Protein AF-A0A401YXA4-F1 (afdb_monomer_lite)

Sequence (150 aa):
MTGTNEGQTKPLEEMSEREYFACVGHRPGMFMGKTSFHTITAFLNGYDQSAARHGGQGLAGWSEWLIARRGRDCNHAWPGQVLHIALPHGWDTYWDLPPDDDKHAIEVLYELLDEFAAEREAADDGCKADETTGAGITADTLRRTSEGTA

Structure (mmCIF, N/CA/C/O backbone):
data_AF-A0A401YXA4-F1
#
_entry.id   AF-A0A401YXA4-F1
#
loop_
_atom_site.group_PDB
_atom_site.id
_atom_site.type_symbol
_atom_site.label_atom_id
_atom_site.label_alt_id
_atom_site.label_comp_id
_atom_site.label_asym_id
_atom_site.label_entity_id
_atom_site.label_seq_id
_atom_site.pdbx_PDB_ins_code
_atom_site.Cartn_x
_atom_site.Cartn_y
_atom_site.Cartn_z
_atom_site.occupancy
_atom_site.B_iso_or_equiv
_atom_site.auth_seq_id
_atom_site.auth_comp_id
_atom_site.auth_asym_id
_atom_site.auth_atom_id
_atom_site.pdbx_PDB_model_num
ATOM 1 N N . MET A 1 1 ? -29.398 29.016 -5.614 1.00 35.25 1 MET A N 1
ATOM 2 C CA . MET A 1 1 ? -28.556 28.172 -6.485 1.00 35.25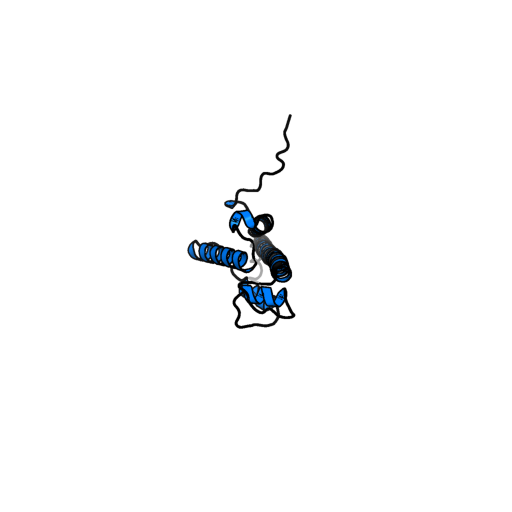 1 MET A CA 1
ATOM 3 C C . MET A 1 1 ? -27.684 27.333 -5.572 1.00 35.25 1 MET A C 1
ATOM 5 O O . MET A 1 1 ? -26.687 27.825 -5.068 1.00 35.25 1 MET A O 1
ATOM 9 N N . THR A 1 2 ? -28.148 26.131 -5.242 1.00 41.44 2 THR A N 1
ATOM 10 C CA . THR A 1 2 ? -27.394 25.138 -4.470 1.00 41.44 2 THR A CA 1
ATOM 11 C C . THR A 1 2 ? -26.322 24.568 -5.388 1.00 41.44 2 THR A C 1
ATOM 13 O O . THR A 1 2 ? -26.623 23.750 -6.253 1.00 41.44 2 THR A O 1
ATOM 16 N N . GLY A 1 3 ? -25.102 25.089 -5.265 1.00 40.03 3 GLY A N 1
ATOM 17 C CA . GLY A 1 3 ? -23.933 24.486 -5.888 1.00 40.03 3 GLY A CA 1
ATOM 18 C C . GLY A 1 3 ? -23.648 23.166 -5.187 1.00 40.03 3 GLY A C 1
ATOM 19 O O . GLY A 1 3 ? -23.373 23.144 -3.991 1.00 40.03 3 GLY A O 1
ATOM 20 N N . THR A 1 4 ? -23.801 22.078 -5.924 1.00 44.44 4 THR A N 1
ATOM 21 C CA . THR A 1 4 ? -23.419 20.724 -5.544 1.00 44.44 4 THR A CA 1
ATOM 22 C C . THR A 1 4 ? -21.922 20.719 -5.214 1.00 44.44 4 THR A C 1
ATOM 24 O O . THR A 1 4 ? -21.110 21.050 -6.075 1.00 44.44 4 THR A O 1
ATOM 27 N N . ASN A 1 5 ? -21.552 20.392 -3.971 1.00 43.12 5 ASN A N 1
ATOM 28 C CA . ASN A 1 5 ? -20.159 20.157 -3.578 1.00 43.12 5 ASN A CA 1
ATOM 29 C C . ASN A 1 5 ? -19.691 18.832 -4.197 1.00 43.12 5 ASN A C 1
ATOM 31 O O . ASN A 1 5 ? -19.716 17.783 -3.558 1.00 43.12 5 ASN A O 1
ATOM 35 N N . GLU A 1 6 ? -19.284 18.874 -5.460 1.00 48.38 6 GLU A N 1
ATOM 36 C CA . GLU A 1 6 ? -18.457 17.827 -6.047 1.00 48.38 6 GLU A CA 1
ATOM 37 C C . GLU A 1 6 ? -17.019 18.025 -5.539 1.00 48.38 6 GLU A C 1
ATOM 39 O O . GLU A 1 6 ? -16.356 18.996 -5.897 1.00 48.38 6 GLU A O 1
ATOM 44 N N . GLY A 1 7 ? -16.547 17.127 -4.664 1.00 51.38 7 GLY A N 1
ATOM 45 C CA . GLY A 1 7 ? -15.114 16.986 -4.372 1.00 51.38 7 GLY A CA 1
ATOM 46 C C . GLY A 1 7 ? -14.626 17.268 -2.946 1.00 51.38 7 GLY A C 1
ATOM 47 O O . GLY A 1 7 ? -13.428 17.479 -2.775 1.00 51.38 7 GLY A O 1
ATOM 48 N N . GLN A 1 8 ? -15.475 17.261 -1.911 1.00 51.53 8 GLN A N 1
ATOM 49 C CA . GLN A 1 8 ? -14.948 17.214 -0.538 1.00 51.53 8 GLN A CA 1
ATOM 50 C C . GLN A 1 8 ? -14.518 15.784 -0.194 1.00 51.53 8 GLN A C 1
ATOM 52 O O . GLN A 1 8 ? -15.328 14.964 0.231 1.00 51.53 8 GLN A O 1
ATOM 57 N N . THR A 1 9 ? -13.233 15.487 -0.382 1.00 69.94 9 THR A N 1
ATOM 58 C CA . THR A 1 9 ? -12.589 14.340 0.263 1.00 69.94 9 THR A CA 1
ATOM 59 C C . THR A 1 9 ? -12.735 14.515 1.775 1.00 69.94 9 THR A C 1
ATOM 61 O O . THR A 1 9 ? -12.488 15.613 2.283 1.00 69.94 9 THR A O 1
ATOM 64 N N . LYS A 1 10 ? -13.172 13.468 2.484 1.00 79.88 10 LYS A N 1
ATOM 65 C CA . LYS A 1 10 ? -13.283 13.481 3.951 1.00 79.88 10 LYS A CA 1
ATOM 66 C C . LYS A 1 10 ? -11.962 13.965 4.585 1.00 79.88 10 LYS A C 1
ATOM 68 O O . LYS A 1 10 ? -10.905 13.729 3.996 1.00 79.88 10 LYS A O 1
ATOM 73 N N . PRO A 1 11 ? -11.980 14.638 5.747 1.00 85.19 11 PRO A N 1
ATOM 74 C CA . PRO A 1 11 ? -10.767 14.864 6.533 1.00 85.19 11 PRO A CA 1
ATOM 75 C C . PRO A 1 11 ? -10.017 13.545 6.776 1.00 85.19 11 PRO A C 1
ATOM 77 O O . PRO A 1 11 ? -10.649 12.493 6.876 1.00 85.19 11 PRO A O 1
ATOM 80 N N . LEU A 1 12 ? -8.682 13.580 6.855 1.00 83.81 12 LEU A N 1
ATOM 81 C CA . LEU A 1 12 ? -7.858 12.363 6.982 1.00 83.81 12 LEU A CA 1
ATOM 82 C C . LEU A 1 12 ? -8.232 11.548 8.227 1.00 83.81 12 LEU A C 1
ATOM 84 O O . LEU A 1 12 ? -8.214 10.325 8.192 1.00 83.81 12 LEU A O 1
ATOM 88 N N . GLU A 1 13 ? -8.591 12.238 9.304 1.00 84.56 13 GLU A N 1
ATOM 89 C CA . GLU A 1 13 ? -9.036 11.681 10.578 1.00 84.56 13 GLU A CA 1
ATOM 90 C C . GLU A 1 13 ? -10.409 10.987 10.522 1.00 84.56 13 GLU A C 1
ATOM 92 O O . GLU A 1 13 ? -10.742 10.235 11.435 1.00 84.56 13 GLU A O 1
ATOM 97 N N . GLU A 1 14 ? -11.196 11.222 9.468 1.00 88.12 14 GLU A N 1
ATOM 98 C CA . GLU A 1 14 ? -12.520 10.618 9.253 1.00 88.12 14 GLU A CA 1
ATOM 99 C C . GLU A 1 14 ? -12.510 9.509 8.186 1.00 88.12 14 GLU A C 1
ATOM 101 O O . GLU A 1 14 ? -13.529 8.844 7.985 1.00 88.12 14 GLU A O 1
ATOM 106 N N . MET A 1 15 ? -11.395 9.321 7.471 1.00 89.50 15 MET A N 1
ATOM 107 C CA . MET A 1 15 ? -11.265 8.277 6.452 1.00 89.50 15 MET A CA 1
ATOM 108 C C . MET A 1 15 ? -11.091 6.898 7.091 1.00 89.50 15 MET A C 1
ATOM 110 O O . MET A 1 15 ? -10.320 6.748 8.041 1.00 89.50 15 MET A O 1
ATOM 114 N N . SER A 1 16 ? -11.727 5.870 6.518 1.00 88.94 16 SER A N 1
ATOM 115 C CA . SER A 1 16 ? -11.294 4.493 6.792 1.00 88.94 16 SER A CA 1
ATOM 116 C C . SER A 1 16 ? -9.886 4.256 6.231 1.00 88.94 16 SER A C 1
ATOM 118 O O . SER A 1 16 ? -9.417 4.984 5.350 1.00 88.94 16 SER A O 1
ATOM 120 N N . GLU A 1 17 ? -9.189 3.223 6.711 1.00 87.75 17 GLU A N 1
ATOM 121 C CA . GLU A 1 17 ? -7.868 2.868 6.171 1.00 87.75 17 GLU A CA 1
ATOM 122 C C . GLU A 1 17 ? -7.938 2.565 4.669 1.00 87.75 17 GLU A C 1
ATOM 124 O O . GLU A 1 17 ? -7.074 2.995 3.903 1.00 87.75 17 GLU A O 1
ATOM 129 N N . ARG A 1 18 ? -9.019 1.910 4.233 1.00 90.44 18 ARG A N 1
ATOM 130 C CA . ARG A 1 18 ? -9.291 1.642 2.822 1.00 90.44 18 ARG A CA 1
ATOM 131 C C . ARG A 1 18 ? -9.429 2.932 2.010 1.00 90.44 18 ARG A C 1
ATOM 133 O O . ARG A 1 18 ? -8.797 3.075 0.963 1.00 90.44 18 ARG A O 1
ATOM 140 N N . GLU A 1 19 ? -10.204 3.898 2.507 1.00 89.06 19 GLU A N 1
ATOM 141 C CA . GLU A 1 19 ? -10.364 5.214 1.868 1.00 89.06 19 GLU A CA 1
ATOM 142 C C . GLU A 1 19 ? -9.034 5.979 1.803 1.00 89.06 19 GLU A C 1
ATOM 144 O O . GLU A 1 19 ? -8.710 6.594 0.781 1.00 89.06 19 GLU A O 1
ATOM 149 N N . TYR A 1 20 ? -8.235 5.902 2.868 1.00 89.12 20 TYR A N 1
ATOM 150 C CA . TYR A 1 20 ? -6.920 6.527 2.927 1.00 89.12 20 TYR A CA 1
ATOM 151 C C . TYR A 1 20 ? -5.954 5.930 1.895 1.00 89.12 20 TYR A C 1
ATOM 153 O O . TYR A 1 20 ? -5.346 6.680 1.125 1.00 89.12 20 TYR A O 1
ATOM 161 N N . PHE A 1 21 ? -5.834 4.602 1.810 1.00 89.88 21 PHE A N 1
ATOM 162 C CA . PHE A 1 21 ? -4.944 3.962 0.836 1.00 89.88 21 PHE A CA 1
ATOM 163 C C . PHE A 1 21 ? -5.383 4.210 -0.608 1.00 89.88 21 PHE A C 1
ATOM 165 O O . PHE A 1 21 ? -4.531 4.487 -1.455 1.00 89.88 21 PHE A O 1
ATOM 172 N N . ALA A 1 22 ? -6.691 4.223 -0.883 1.00 87.62 22 ALA A N 1
ATOM 173 C CA . ALA A 1 22 ? -7.213 4.612 -2.191 1.00 87.62 22 ALA A CA 1
ATOM 174 C C . ALA A 1 22 ? -6.832 6.063 -2.552 1.00 87.62 22 ALA A C 1
ATOM 176 O O . ALA A 1 22 ? -6.426 6.344 -3.683 1.00 87.62 22 ALA A O 1
ATOM 177 N N . CYS A 1 23 ? -6.892 6.987 -1.587 1.00 85.75 23 CYS A N 1
ATOM 178 C CA . CYS A 1 23 ? -6.473 8.378 -1.772 1.00 85.75 23 CYS A CA 1
ATOM 179 C C . CYS A 1 23 ? -4.969 8.494 -2.088 1.00 85.75 23 CYS A C 1
ATOM 181 O O . CYS A 1 23 ? -4.583 9.182 -3.041 1.00 85.75 23 CYS A O 1
ATOM 183 N N . VAL A 1 24 ? -4.119 7.784 -1.335 1.00 85.62 24 VAL A N 1
ATOM 184 C CA . VAL A 1 24 ? -2.664 7.751 -1.565 1.00 85.62 24 VAL A CA 1
ATOM 185 C C . VAL A 1 24 ? -2.339 7.160 -2.941 1.00 85.62 24 VAL A C 1
ATOM 187 O O . VAL A 1 24 ? -1.550 7.749 -3.684 1.00 85.62 24 VAL A O 1
ATOM 190 N N . GLY A 1 25 ? -2.996 6.060 -3.322 1.00 81.94 25 GLY A N 1
ATOM 191 C CA . GLY A 1 25 ? -2.815 5.407 -4.621 1.00 81.94 25 GLY A CA 1
ATOM 192 C C . GLY A 1 25 ? -3.298 6.226 -5.812 1.00 81.94 25 GLY A C 1
ATOM 193 O O . GLY A 1 25 ? -2.716 6.138 -6.892 1.00 81.94 25 GLY A O 1
ATOM 194 N N . HIS A 1 26 ? -4.291 7.097 -5.624 1.00 85.50 26 HIS A N 1
ATOM 195 C CA . HIS A 1 26 ? -4.765 7.977 -6.690 1.00 85.50 26 HIS A CA 1
ATOM 196 C C . HIS A 1 26 ? -3.764 9.095 -7.032 1.00 85.50 26 HIS A C 1
ATOM 198 O O . HIS A 1 26 ? -3.682 9.528 -8.184 1.00 85.50 26 HIS A O 1
ATOM 204 N N . ARG A 1 27 ? -2.997 9.595 -6.048 1.00 81.75 27 ARG A N 1
ATOM 205 C CA . ARG A 1 27 ? -2.045 10.710 -6.243 1.00 81.75 27 ARG A CA 1
ATOM 206 C C . ARG A 1 27 ? -0.713 10.495 -5.511 1.00 81.75 27 ARG A C 1
ATOM 208 O O . ARG A 1 27 ? -0.295 11.373 -4.753 1.00 81.75 27 ARG A O 1
ATOM 215 N N . PRO A 1 28 ? 0.027 9.407 -5.778 1.00 79.31 28 PRO A N 1
ATOM 216 C CA . PRO A 1 28 ? 1.221 9.052 -5.007 1.00 79.31 28 PRO A CA 1
ATOM 217 C C . PRO A 1 28 ? 2.322 10.123 -5.082 1.00 79.31 28 PRO A C 1
ATOM 219 O O . PRO A 1 28 ? 3.036 10.359 -4.108 1.00 79.31 28 PRO A O 1
ATOM 222 N N . GLY A 1 29 ? 2.420 10.847 -6.204 1.00 78.62 29 GLY A N 1
ATOM 223 C CA . GLY A 1 29 ? 3.369 11.952 -6.375 1.00 78.62 29 GLY A CA 1
ATOM 224 C C . GLY A 1 29 ? 3.177 13.113 -5.388 1.00 78.62 29 GLY A C 1
ATOM 225 O O . GLY A 1 29 ? 4.150 13.784 -5.058 1.00 78.62 29 GLY A O 1
ATOM 226 N N . MET A 1 30 ? 1.962 13.319 -4.861 1.00 82.12 30 MET A N 1
ATOM 227 C CA . MET A 1 30 ? 1.689 14.332 -3.831 1.00 82.12 30 MET A CA 1
ATOM 228 C C . MET A 1 30 ? 2.364 13.996 -2.493 1.00 82.12 30 MET A C 1
ATOM 230 O O . MET A 1 30 ? 2.673 14.900 -1.721 1.00 82.12 30 MET A O 1
ATOM 234 N N . PHE A 1 31 ? 2.609 12.712 -2.233 1.00 74.38 31 PHE A N 1
ATOM 235 C CA . PHE A 1 31 ? 3.175 12.229 -0.975 1.00 74.38 31 PHE A CA 1
ATOM 236 C C . PHE A 1 31 ? 4.686 11.992 -1.067 1.00 74.38 31 PHE A C 1
ATOM 238 O O . PHE A 1 31 ? 5.393 12.189 -0.083 1.00 74.38 31 PHE A O 1
ATOM 245 N N . MET A 1 32 ? 5.189 11.569 -2.234 1.00 79.44 32 MET A N 1
ATOM 246 C CA . MET A 1 32 ? 6.541 10.995 -2.348 1.00 79.44 32 MET A CA 1
ATOM 247 C C . MET A 1 32 ? 7.456 11.671 -3.379 1.00 79.44 32 MET A C 1
ATOM 249 O O . MET A 1 32 ? 8.642 11.353 -3.435 1.00 79.44 32 MET A O 1
ATOM 253 N N . GLY A 1 33 ? 6.967 12.633 -4.170 1.00 77.19 33 GLY A N 1
ATOM 254 C CA . GLY A 1 33 ? 7.766 13.366 -5.164 1.00 77.19 33 GLY A CA 1
ATOM 255 C C . GLY A 1 33 ? 8.163 12.528 -6.389 1.00 77.19 33 GLY A C 1
ATOM 256 O O . GLY A 1 33 ? 7.794 12.876 -7.508 1.00 77.19 33 GLY A O 1
ATOM 257 N N . LYS A 1 34 ? 8.866 11.404 -6.191 1.00 79.44 34 LYS A N 1
ATOM 258 C CA . LYS A 1 34 ? 9.069 10.342 -7.187 1.00 79.44 34 LYS A CA 1
ATOM 259 C C . LYS A 1 34 ? 8.222 9.140 -6.785 1.00 79.44 34 LYS A C 1
ATOM 261 O O . LYS A 1 34 ? 8.276 8.708 -5.641 1.00 79.44 34 LYS A O 1
ATOM 266 N N . THR A 1 35 ? 7.457 8.606 -7.729 1.00 87.19 35 THR A N 1
ATOM 267 C CA . THR A 1 35 ? 6.661 7.397 -7.517 1.00 87.19 35 THR A CA 1
ATOM 268 C C . THR A 1 35 ? 7.436 6.200 -8.046 1.00 87.19 35 THR A C 1
ATOM 270 O O . THR A 1 35 ? 7.618 6.076 -9.252 1.00 87.19 35 THR A O 1
ATOM 273 N N . SER A 1 36 ? 7.915 5.364 -7.131 1.00 93.00 36 SER A N 1
ATOM 274 C CA . SER A 1 36 ? 8.383 4.005 -7.403 1.00 93.00 36 SER A CA 1
ATOM 275 C C . SER A 1 36 ? 7.911 3.039 -6.324 1.00 93.00 36 SER A C 1
ATOM 277 O O . SER A 1 36 ? 7.584 3.476 -5.211 1.00 93.00 36 SER A O 1
ATOM 279 N N . PHE A 1 37 ? 7.932 1.737 -6.611 1.00 94.81 37 PHE A N 1
ATOM 280 C CA . PHE A 1 37 ? 7.564 0.702 -5.648 1.00 94.81 37 PHE A CA 1
ATOM 281 C C . PHE A 1 37 ? 8.338 0.882 -4.341 1.00 94.81 37 PHE A C 1
ATOM 283 O O . PHE A 1 37 ? 7.742 0.999 -3.274 1.00 94.81 37 PHE A O 1
ATOM 290 N N . HIS A 1 38 ? 9.660 1.049 -4.447 1.00 94.31 38 HIS A N 1
ATOM 291 C CA . HIS A 1 38 ? 10.541 1.294 -3.310 1.00 94.31 38 HIS A CA 1
ATOM 292 C C . HIS A 1 38 ? 10.120 2.508 -2.454 1.00 94.31 38 HIS A C 1
ATOM 294 O O . HIS A 1 38 ? 10.115 2.438 -1.224 1.00 94.31 38 HIS A O 1
ATOM 300 N N . THR A 1 39 ? 9.776 3.637 -3.084 1.00 93.81 39 THR A N 1
ATOM 301 C CA . THR A 1 39 ? 9.365 4.842 -2.340 1.00 93.81 39 THR A CA 1
ATOM 302 C C . THR A 1 39 ? 8.018 4.662 -1.641 1.00 93.81 39 THR A C 1
ATOM 304 O O . THR A 1 39 ? 7.869 5.095 -0.498 1.00 93.81 39 THR A O 1
ATOM 307 N N . ILE A 1 40 ? 7.068 3.972 -2.282 1.00 94.38 40 ILE A N 1
ATOM 308 C CA . ILE A 1 40 ? 5.740 3.700 -1.721 1.00 94.38 40 ILE A CA 1
ATOM 309 C C . ILE A 1 40 ? 5.842 2.773 -0.519 1.00 94.38 40 ILE A C 1
ATOM 311 O O . ILE A 1 40 ? 5.277 3.056 0.537 1.00 94.38 40 ILE A O 1
ATOM 315 N N . THR A 1 41 ? 6.609 1.696 -0.626 1.00 95.12 41 THR A N 1
ATOM 316 C CA . THR A 1 41 ? 6.795 0.765 0.487 1.00 95.12 41 THR A CA 1
ATOM 317 C C . THR A 1 41 ? 7.569 1.400 1.643 1.00 95.12 41 THR A C 1
ATOM 319 O O . THR A 1 41 ? 7.253 1.132 2.801 1.00 95.12 41 THR A O 1
ATOM 322 N N . ALA A 1 42 ? 8.526 2.296 1.370 1.00 93.69 42 ALA A N 1
ATOM 323 C CA . ALA A 1 42 ? 9.199 3.081 2.406 1.00 93.69 42 ALA A CA 1
ATOM 324 C C . ALA A 1 42 ? 8.232 4.030 3.136 1.00 93.69 42 ALA A C 1
ATOM 326 O O . ALA A 1 42 ? 8.273 4.117 4.366 1.00 93.69 42 ALA A O 1
ATOM 327 N N . PHE A 1 43 ? 7.336 4.696 2.400 1.00 94.00 43 PHE A N 1
ATOM 328 C CA . PHE A 1 43 ? 6.279 5.529 2.973 1.00 94.00 43 PHE A CA 1
ATOM 329 C C . PHE A 1 43 ? 5.336 4.711 3.867 1.00 94.00 43 PHE A C 1
ATOM 331 O O . PHE A 1 43 ? 5.127 5.078 5.023 1.00 94.00 43 PHE A O 1
ATOM 338 N N . LEU A 1 44 ? 4.835 3.571 3.380 1.00 95.38 44 LEU A N 1
ATOM 339 C CA . LEU A 1 44 ? 3.944 2.683 4.139 1.00 95.38 44 LEU A CA 1
ATOM 340 C C . LEU A 1 44 ? 4.619 2.104 5.387 1.00 95.38 44 LEU A C 1
ATOM 342 O O . LEU A 1 44 ? 4.003 2.014 6.444 1.00 95.38 44 LEU A O 1
ATOM 346 N N . ASN A 1 45 ? 5.911 1.787 5.302 1.00 94.50 45 ASN A N 1
ATOM 347 C CA . ASN A 1 45 ? 6.686 1.371 6.465 1.00 94.50 45 ASN A CA 1
ATOM 348 C C . ASN A 1 45 ? 6.822 2.503 7.502 1.00 94.50 45 ASN A C 1
ATOM 350 O O . ASN A 1 45 ? 6.840 2.254 8.704 1.00 94.50 45 ASN A O 1
ATOM 354 N N . GLY A 1 46 ? 6.931 3.760 7.064 1.00 94.50 46 GLY A N 1
ATOM 355 C CA . GLY A 1 46 ? 6.900 4.924 7.956 1.00 94.50 46 GLY A CA 1
ATOM 356 C C . GLY A 1 46 ? 5.527 5.139 8.602 1.00 94.50 46 GLY A C 1
ATOM 357 O O . GLY A 1 46 ? 5.450 5.419 9.799 1.00 94.50 46 GLY A O 1
ATOM 358 N N . TYR A 1 47 ? 4.455 4.963 7.826 1.00 93.81 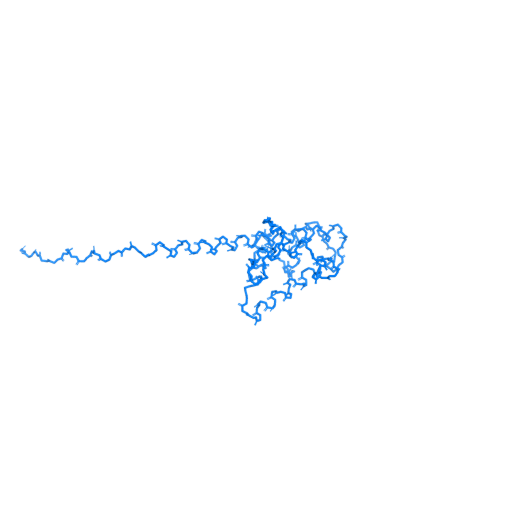47 TYR A N 1
ATOM 359 C CA . TYR A 1 47 ? 3.072 5.002 8.303 1.00 93.81 47 TYR A CA 1
ATOM 360 C C . TYR A 1 47 ? 2.832 3.965 9.410 1.00 93.81 47 TYR A C 1
ATOM 362 O O . TYR A 1 47 ? 2.390 4.330 10.500 1.00 93.81 47 TYR A O 1
ATOM 370 N N . ASP A 1 48 ? 3.216 2.708 9.176 1.00 94.88 48 ASP A N 1
ATOM 371 C CA . ASP A 1 48 ? 3.046 1.617 10.141 1.00 94.88 48 ASP A CA 1
ATOM 372 C C . ASP A 1 48 ? 3.851 1.847 11.433 1.00 94.88 48 ASP A C 1
ATOM 374 O O . ASP A 1 48 ? 3.323 1.752 12.541 1.00 94.88 48 ASP A O 1
ATOM 378 N N . GLN A 1 49 ? 5.109 2.284 11.314 1.00 94.44 49 GLN A N 1
ATOM 379 C CA . GLN A 1 49 ? 5.931 2.640 12.478 1.00 94.44 49 GLN A CA 1
ATOM 380 C C . GLN A 1 49 ? 5.336 3.795 13.298 1.00 94.44 49 GLN A C 1
ATOM 382 O O . GLN A 1 49 ? 5.423 3.794 14.529 1.00 94.44 49 GLN A O 1
ATOM 387 N N . SER A 1 50 ? 4.741 4.792 12.635 1.00 94.12 50 SER A N 1
ATOM 388 C CA . SER A 1 50 ? 4.056 5.898 13.310 1.00 94.12 50 SER A CA 1
ATOM 389 C C . SER A 1 50 ? 2.823 5.400 14.066 1.00 94.12 50 SER A C 1
ATOM 391 O O . SER A 1 50 ? 2.660 5.718 15.246 1.00 94.12 50 SER A O 1
ATOM 393 N N . ALA A 1 51 ? 2.001 4.559 13.429 1.00 93.06 51 ALA A N 1
ATOM 394 C CA . ALA A 1 51 ? 0.836 3.946 14.059 1.00 93.06 51 ALA A CA 1
ATOM 395 C C . ALA A 1 51 ? 1.239 3.155 15.314 1.00 93.06 51 ALA A C 1
ATOM 397 O O . ALA A 1 51 ? 0.729 3.435 16.401 1.00 93.06 51 ALA A O 1
ATOM 398 N N . ALA A 1 52 ? 2.250 2.289 15.208 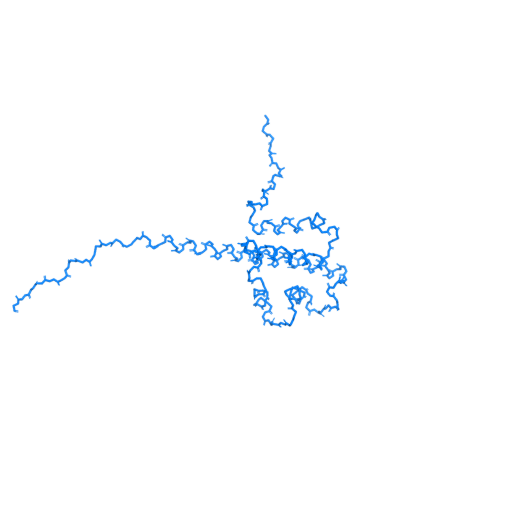1.00 91.94 52 ALA A N 1
ATOM 399 C CA . ALA A 1 52 ? 2.767 1.512 16.333 1.00 91.94 52 ALA A CA 1
ATOM 400 C C . ALA A 1 52 ? 3.255 2.391 17.501 1.00 91.94 52 ALA A C 1
ATOM 402 O O . ALA A 1 52 ? 3.042 2.063 18.669 1.00 91.94 52 ALA A O 1
ATOM 403 N N . ARG A 1 53 ? 3.885 3.538 17.212 1.00 94.19 53 ARG A N 1
ATOM 404 C CA . ARG A 1 53 ? 4.374 4.475 18.239 1.00 94.19 53 ARG A CA 1
ATOM 405 C C . ARG A 1 53 ? 3.249 5.235 18.945 1.00 94.19 53 ARG A C 1
ATOM 407 O O . ARG A 1 53 ? 3.418 5.635 20.098 1.00 94.19 53 ARG A O 1
ATOM 414 N N . HIS A 1 54 ? 2.140 5.471 18.254 1.00 93.25 54 HIS A N 1
ATOM 415 C CA . HIS A 1 54 ? 1.067 6.356 18.706 1.00 93.25 54 HIS A CA 1
ATOM 416 C C . HIS A 1 54 ? -0.250 5.628 19.020 1.00 93.25 54 HIS A C 1
ATOM 418 O O . HIS A 1 54 ? -1.247 6.284 19.308 1.00 93.25 54 HIS A O 1
ATOM 424 N N . GLY A 1 55 ? -0.242 4.290 19.036 1.00 88.25 55 GLY A N 1
ATOM 425 C CA . GLY A 1 55 ? -1.396 3.461 19.403 1.00 88.25 55 GLY A CA 1
ATOM 426 C C . GLY A 1 55 ? -2.426 3.272 18.284 1.00 88.25 55 GLY A C 1
ATOM 427 O O . GLY A 1 55 ? -3.556 2.886 18.569 1.00 88.25 55 GLY A O 1
ATOM 428 N N . GLY A 1 56 ? -2.056 3.556 17.034 1.00 87.69 56 GLY A N 1
ATOM 429 C CA . GLY A 1 56 ? -2.859 3.232 15.855 1.00 87.69 56 GLY A CA 1
ATOM 430 C C . GLY A 1 56 ? -2.666 1.779 15.415 1.00 87.69 56 GLY A C 1
ATOM 431 O O . GLY A 1 56 ? -1.658 1.154 15.743 1.00 87.69 56 GLY A O 1
ATOM 432 N N . GLN A 1 57 ? -3.624 1.252 14.650 1.00 89.38 57 GLN A N 1
ATOM 433 C CA . GLN A 1 57 ? -3.582 -0.130 14.160 1.00 89.38 57 GLN A CA 1
ATOM 434 C C . GLN A 1 57 ? -2.614 -0.313 12.982 1.00 89.38 57 GLN A C 1
ATOM 436 O O . GLN A 1 57 ? -1.952 -1.346 12.900 1.00 89.38 57 GLN A O 1
ATOM 441 N N . GLY A 1 58 ? -2.488 0.693 12.110 1.00 91.88 58 GLY A N 1
ATOM 442 C CA . GLY A 1 58 ? -1.533 0.677 11.005 1.00 91.88 58 GLY A CA 1
ATOM 443 C C . GLY A 1 58 ? -1.722 -0.539 10.097 1.00 91.88 58 GLY A C 1
ATOM 444 O O . GLY A 1 58 ? -2.832 -0.897 9.711 1.00 91.88 58 GLY A O 1
ATOM 445 N N . LEU A 1 59 ? -0.619 -1.211 9.778 1.00 95.00 59 LEU A N 1
ATOM 446 C CA . LEU A 1 59 ? -0.605 -2.430 8.971 1.00 95.00 59 LEU A CA 1
ATOM 447 C C . LEU A 1 59 ? -0.506 -3.694 9.844 1.00 95.00 59 LEU A C 1
ATOM 449 O O . LEU A 1 59 ? 0.060 -4.702 9.420 1.00 95.00 59 LEU A O 1
ATOM 453 N N . ALA A 1 60 ? -1.054 -3.677 11.063 1.00 94.31 60 ALA A N 1
ATOM 454 C CA . ALA A 1 60 ? -1.060 -4.850 11.936 1.00 94.31 60 ALA A CA 1
ATOM 455 C C . ALA A 1 60 ? -1.665 -6.082 11.233 1.00 94.31 60 ALA A C 1
ATOM 457 O O . ALA A 1 60 ? -2.806 -6.053 10.776 1.00 94.31 60 ALA A O 1
ATOM 458 N N . GLY A 1 61 ? -0.895 -7.175 11.159 1.00 94.00 61 GLY A N 1
ATOM 459 C CA . GLY A 1 61 ? -1.285 -8.424 10.491 1.00 94.00 61 GLY A CA 1
ATOM 460 C C . GLY A 1 61 ? -1.030 -8.469 8.978 1.00 94.00 61 GLY A C 1
ATOM 461 O O . GLY A 1 61 ? -1.250 -9.508 8.360 1.00 94.00 61 GLY A O 1
ATOM 462 N N . TRP A 1 62 ? -0.547 -7.383 8.365 1.00 95.69 62 TRP A N 1
ATOM 463 C CA . TRP A 1 62 ? -0.284 -7.307 6.921 1.00 95.69 62 TRP A CA 1
ATOM 464 C C . TRP A 1 62 ? 0.754 -8.325 6.441 1.00 95.69 62 TRP A C 1
ATOM 466 O O . TRP A 1 62 ? 0.568 -8.989 5.421 1.00 95.69 62 TRP A O 1
ATOM 476 N N . SER A 1 63 ? 1.854 -8.473 7.183 1.00 93.31 63 SER A N 1
ATOM 477 C CA . SER A 1 63 ? 2.936 -9.386 6.799 1.00 93.31 63 SER A CA 1
ATOM 478 C C . SER A 1 63 ? 2.468 -10.842 6.831 1.00 93.31 63 SER A C 1
ATOM 480 O O . SER A 1 63 ? 2.730 -11.603 5.902 1.00 93.31 63 SER A O 1
ATOM 482 N N . GLU A 1 64 ? 1.737 -11.220 7.878 1.00 93.06 64 GLU A N 1
ATOM 483 C CA . GLU A 1 64 ? 1.157 -12.548 8.060 1.00 93.06 64 GLU A CA 1
ATOM 484 C C . GLU A 1 64 ? 0.099 -12.840 6.992 1.00 93.06 64 GLU A C 1
ATOM 486 O O . GLU A 1 64 ? 0.087 -13.932 6.418 1.00 93.06 64 GLU A O 1
ATOM 491 N N . TRP A 1 65 ? -0.739 -11.850 6.676 1.00 95.69 65 TRP A N 1
ATOM 492 C CA . TRP A 1 65 ? -1.746 -11.944 5.623 1.00 95.69 65 TRP A CA 1
ATOM 493 C C . TRP A 1 65 ? -1.111 -12.188 4.246 1.00 95.69 65 TRP A C 1
ATOM 495 O O . TRP A 1 65 ? -1.520 -13.102 3.529 1.00 95.69 65 TRP A O 1
ATOM 505 N N . LEU A 1 66 ? -0.035 -11.466 3.904 1.00 95.44 66 LEU A N 1
ATOM 506 C CA . LEU A 1 66 ? 0.713 -11.690 2.661 1.00 95.44 66 LEU A CA 1
ATOM 507 C C . LEU A 1 66 ? 1.337 -13.091 2.590 1.00 95.44 66 LEU A C 1
ATOM 509 O O . LEU A 1 66 ? 1.307 -13.728 1.534 1.00 95.44 66 LEU A O 1
ATOM 513 N N . ILE A 1 67 ? 1.893 -13.589 3.700 1.00 92.31 67 ILE A N 1
ATOM 514 C CA . ILE A 1 67 ? 2.471 -14.941 3.771 1.00 92.31 67 ILE A CA 1
ATOM 515 C C . ILE A 1 67 ? 1.386 -15.998 3.539 1.00 92.31 67 ILE A C 1
ATOM 517 O O . ILE A 1 67 ? 1.584 -16.908 2.728 1.00 92.31 67 ILE A O 1
ATOM 521 N N . ALA A 1 68 ? 0.238 -15.866 4.212 1.00 92.69 68 ALA A N 1
ATOM 522 C CA . ALA A 1 68 ? -0.896 -16.771 4.050 1.00 92.69 68 ALA A CA 1
ATOM 523 C C . ALA A 1 68 ? -1.403 -16.776 2.602 1.00 92.69 68 ALA A C 1
ATOM 525 O O . ALA A 1 68 ? -1.582 -17.843 2.012 1.00 92.69 68 ALA A O 1
ATOM 526 N N . ARG A 1 69 ? -1.539 -15.592 1.997 1.00 90.81 69 ARG A N 1
ATOM 527 C CA . ARG A 1 69 ? -1.994 -15.420 0.614 1.00 90.81 69 ARG A CA 1
ATOM 528 C C . ARG A 1 69 ? -1.028 -16.006 -0.416 1.00 90.81 69 ARG A C 1
ATOM 530 O O . ARG A 1 69 ? -1.458 -16.643 -1.373 1.00 90.81 69 ARG A O 1
ATOM 537 N N . ARG A 1 70 ? 0.283 -15.838 -0.217 1.00 86.88 70 ARG A N 1
ATOM 538 C CA . ARG A 1 70 ? 1.319 -16.435 -1.078 1.00 86.88 70 ARG A CA 1
ATOM 539 C C . ARG A 1 70 ? 1.414 -17.959 -0.913 1.00 86.88 70 ARG A C 1
ATOM 541 O O . ARG A 1 70 ? 1.905 -18.645 -1.813 1.00 86.88 70 ARG A O 1
ATOM 548 N N . GLY A 1 71 ? 1.014 -18.487 0.246 1.00 84.44 71 GLY A N 1
ATOM 549 C CA . GLY A 1 71 ? 1.092 -19.911 0.593 1.00 84.44 71 GLY A CA 1
ATOM 550 C C . GLY A 1 71 ? 2.520 -20.436 0.796 1.00 84.44 71 GLY A C 1
ATOM 551 O O . GLY A 1 71 ? 2.730 -21.646 0.868 1.00 84.44 71 GLY A O 1
ATOM 552 N N . ARG A 1 72 ? 3.516 -19.544 0.845 1.00 79.44 72 ARG A N 1
ATOM 553 C CA . ARG A 1 72 ? 4.934 -19.859 1.054 1.00 79.44 72 ARG A CA 1
ATOM 554 C C . ARG A 1 72 ? 5.595 -18.715 1.804 1.00 79.44 72 ARG A C 1
ATOM 556 O O . ARG A 1 72 ? 5.462 -17.560 1.395 1.00 79.44 72 ARG A O 1
ATOM 563 N N . ASP A 1 73 ? 6.374 -19.046 2.820 1.00 73.44 73 ASP A N 1
ATOM 564 C CA . ASP A 1 73 ? 7.263 -18.095 3.468 1.00 73.44 73 ASP A CA 1
ATOM 565 C C . ASP A 1 73 ? 8.471 -17.766 2.571 1.00 73.44 73 ASP A C 1
ATOM 567 O O . ASP A 1 73 ? 8.762 -18.422 1.561 1.00 73.44 73 ASP A O 1
ATOM 571 N N . CYS A 1 74 ? 9.145 -16.665 2.891 1.00 77.50 74 CYS A N 1
ATOM 572 C CA . CYS A 1 74 ? 10.512 -16.415 2.448 1.00 77.50 74 CYS A CA 1
ATOM 573 C C . CYS A 1 74 ? 11.176 -15.396 3.381 1.00 77.50 74 CYS A C 1
ATOM 575 O O . CYS A 1 74 ? 10.486 -14.662 4.084 1.00 77.50 74 CYS A O 1
ATOM 577 N N . ASN A 1 75 ? 12.509 -15.311 3.351 1.00 79.94 75 ASN A N 1
ATOM 578 C CA . ASN A 1 75 ? 13.282 -14.400 4.209 1.00 79.94 75 ASN A CA 1
ATOM 579 C C . ASN A 1 75 ? 13.124 -12.909 3.861 1.00 79.94 75 ASN A C 1
ATOM 581 O O . ASN A 1 75 ? 13.746 -12.064 4.503 1.00 79.94 75 ASN A O 1
ATOM 585 N N . HIS A 1 76 ? 12.346 -12.566 2.833 1.00 80.31 76 HIS A N 1
ATOM 586 C CA . HIS A 1 76 ? 12.097 -11.171 2.507 1.00 80.31 76 HIS A CA 1
ATOM 587 C C . HIS A 1 76 ? 11.033 -10.592 3.439 1.00 80.31 76 HIS A C 1
ATOM 589 O O . HIS A 1 76 ? 10.001 -11.218 3.693 1.00 80.31 76 HIS A O 1
ATOM 595 N N . ALA A 1 77 ? 11.268 -9.356 3.884 1.00 89.62 77 ALA A N 1
ATOM 596 C CA . ALA A 1 77 ? 10.240 -8.537 4.513 1.00 89.62 77 ALA A CA 1
ATOM 597 C C . ALA A 1 77 ? 9.025 -8.369 3.578 1.00 89.62 77 ALA A C 1
ATOM 599 O O . ALA A 1 77 ? 9.100 -8.669 2.381 1.00 89.62 77 ALA A O 1
ATOM 600 N N . TRP A 1 78 ? 7.918 -7.847 4.109 1.00 94.31 78 TRP A N 1
ATOM 601 C CA . TRP A 1 78 ? 6.654 -7.726 3.377 1.00 94.31 78 TRP A CA 1
ATOM 602 C C . TRP A 1 78 ? 6.763 -7.102 1.966 1.00 94.31 78 TRP A C 1
ATOM 604 O O . TRP A 1 78 ? 6.078 -7.613 1.079 1.00 94.31 78 TRP A O 1
ATOM 614 N N . PRO A 1 79 ? 7.647 -6.117 1.660 1.00 94.50 79 PRO A N 1
ATOM 615 C CA . PRO A 1 79 ? 7.763 -5.605 0.292 1.00 94.50 79 PRO A CA 1
ATOM 616 C C . PRO A 1 79 ? 8.213 -6.679 -0.702 1.00 94.50 79 PRO A C 1
ATOM 618 O O . PRO A 1 79 ? 7.728 -6.739 -1.827 1.00 94.50 79 PRO A O 1
ATOM 621 N N . GLY A 1 80 ? 9.105 -7.579 -0.282 1.00 93.88 80 GLY A N 1
ATOM 622 C CA . GLY A 1 80 ? 9.523 -8.695 -1.123 1.00 93.88 80 GLY A CA 1
ATOM 623 C C . GLY A 1 80 ? 8.423 -9.740 -1.297 1.00 93.88 80 GLY A C 1
ATOM 624 O O . GLY A 1 80 ? 8.349 -10.345 -2.360 1.00 93.88 80 GLY A O 1
ATOM 625 N N . GLN A 1 81 ? 7.538 -9.928 -0.309 1.00 93.81 81 GLN A N 1
ATOM 626 C CA . GLN A 1 81 ? 6.370 -10.808 -0.466 1.00 93.81 81 GLN A CA 1
ATOM 627 C C . GLN A 1 81 ? 5.433 -10.281 -1.558 1.00 93.81 81 GLN A C 1
ATOM 629 O O . GLN A 1 81 ? 5.012 -11.056 -2.413 1.00 93.81 81 GLN A O 1
ATOM 634 N N . VAL A 1 82 ? 5.191 -8.965 -1.589 1.00 95.75 82 VAL A N 1
ATOM 635 C CA . VAL A 1 82 ? 4.426 -8.310 -2.662 1.00 95.75 82 VAL A CA 1
ATOM 636 C C . VAL A 1 82 ? 5.099 -8.518 -4.019 1.00 95.75 82 VAL A C 1
ATOM 638 O O . VAL A 1 82 ? 4.430 -8.915 -4.968 1.00 95.75 82 VAL A O 1
ATOM 641 N N . LEU A 1 83 ? 6.424 -8.358 -4.117 1.00 96.12 83 LEU A N 1
ATOM 642 C CA . LEU A 1 83 ? 7.132 -8.605 -5.379 1.00 96.12 83 LEU A CA 1
ATOM 643 C C . LEU A 1 83 ? 7.078 -10.064 -5.836 1.00 96.12 83 LEU A C 1
ATOM 645 O O . LEU A 1 83 ? 6.994 -10.314 -7.031 1.00 96.12 83 LEU A O 1
ATOM 649 N N . HIS A 1 84 ? 7.094 -11.039 -4.925 1.00 94.44 84 HIS A N 1
ATOM 650 C CA . HIS A 1 84 ? 6.898 -12.444 -5.308 1.00 94.44 84 HIS A CA 1
ATOM 651 C C . HIS A 1 84 ? 5.488 -12.726 -5.834 1.00 94.44 84 HIS A C 1
ATOM 653 O O . HIS A 1 84 ? 5.313 -13.685 -6.584 1.00 94.44 84 HIS A O 1
ATOM 659 N N . ILE A 1 85 ? 4.493 -11.942 -5.413 1.00 94.62 85 ILE A N 1
ATOM 660 C CA . ILE A 1 85 ? 3.116 -12.034 -5.910 1.00 94.62 85 ILE A CA 1
ATOM 661 C C . ILE A 1 85 ? 3.006 -11.343 -7.278 1.00 94.62 85 ILE A C 1
ATOM 663 O O . ILE A 1 85 ? 2.477 -11.943 -8.208 1.00 94.62 85 ILE A O 1
ATOM 667 N N . ALA A 1 86 ? 3.539 -10.125 -7.413 1.00 96.12 86 ALA A N 1
ATOM 668 C CA . ALA A 1 86 ? 3.452 -9.327 -8.638 1.00 96.12 86 ALA A CA 1
ATOM 669 C C . ALA A 1 86 ? 4.351 -9.852 -9.772 1.00 96.12 86 ALA A C 1
ATOM 671 O O . ALA A 1 86 ? 3.957 -9.871 -10.932 1.00 96.12 86 ALA A O 1
ATOM 672 N N . LEU A 1 87 ? 5.566 -10.299 -9.445 1.00 95.81 87 LEU A N 1
ATOM 673 C CA . LEU A 1 87 ? 6.605 -10.680 -10.404 1.00 95.81 87 LEU A CA 1
ATOM 674 C C . LEU A 1 87 ? 7.016 -12.145 -10.176 1.00 95.81 87 LEU A C 1
ATOM 676 O O . LEU A 1 87 ? 8.106 -12.427 -9.668 1.00 95.81 87 LEU A O 1
ATOM 680 N N . PRO A 1 88 ? 6.166 -13.123 -10.550 1.00 91.75 88 PRO A N 1
ATOM 681 C CA . PRO A 1 88 ? 6.410 -14.541 -10.268 1.00 91.75 88 PRO A CA 1
ATOM 682 C C . PRO A 1 88 ? 7.621 -15.113 -11.019 1.00 91.75 88 PRO A C 1
ATOM 684 O O . PRO A 1 88 ? 8.133 -16.173 -10.655 1.00 91.75 88 PRO A O 1
ATOM 687 N N . HIS A 1 89 ? 8.085 -14.421 -12.063 1.00 90.56 89 HIS A N 1
ATOM 688 C CA . HIS A 1 89 ? 9.284 -14.775 -12.823 1.00 90.56 89 HIS A CA 1
ATOM 689 C C . HIS A 1 89 ? 10.587 -14.273 -12.184 1.00 90.56 89 HIS A C 1
ATOM 691 O O . HIS A 1 89 ? 11.665 -14.616 -12.666 1.00 90.56 89 HIS A O 1
ATOM 697 N N . GLY A 1 90 ? 10.492 -13.544 -11.070 1.00 89.88 90 GLY A N 1
ATOM 698 C CA . GLY A 1 90 ? 11.627 -12.993 -10.344 1.00 89.88 90 GLY A CA 1
ATOM 699 C C . GLY A 1 90 ? 11.897 -11.530 -10.679 1.00 89.88 90 GLY A C 1
ATOM 700 O O . GLY A 1 90 ? 11.298 -10.946 -11.577 1.00 89.88 90 GLY A O 1
ATOM 701 N N . TRP A 1 91 ? 12.804 -10.951 -9.903 1.00 92.88 91 TRP A N 1
ATOM 702 C CA . TRP A 1 91 ? 13.269 -9.573 -9.999 1.00 92.88 91 TRP A CA 1
ATOM 703 C C . TRP A 1 91 ? 14.722 -9.530 -9.518 1.00 92.88 91 TRP A C 1
ATOM 705 O O . TRP A 1 91 ? 15.113 -10.319 -8.654 1.00 92.88 91 TRP A O 1
ATOM 715 N N . ASP A 1 92 ? 15.519 -8.611 -10.059 1.00 84.88 92 ASP A N 1
ATOM 716 C CA . ASP A 1 92 ? 16.949 -8.526 -9.731 1.00 84.88 92 ASP A CA 1
ATOM 717 C C . ASP A 1 92 ? 17.219 -7.625 -8.522 1.00 84.88 92 ASP A C 1
ATOM 719 O O . ASP A 1 92 ? 18.007 -7.957 -7.635 1.00 84.88 92 ASP A O 1
ATOM 723 N N . THR A 1 93 ? 16.560 -6.464 -8.470 1.00 85.88 93 THR A N 1
ATOM 724 C CA . THR A 1 93 ? 16.743 -5.488 -7.396 1.00 85.88 93 THR A CA 1
ATOM 725 C C . THR A 1 93 ? 15.428 -4.843 -6.992 1.00 85.88 93 THR A C 1
ATOM 727 O O . THR A 1 93 ? 14.646 -4.396 -7.820 1.00 85.88 93 THR A O 1
ATOM 730 N N . TYR A 1 94 ? 15.214 -4.750 -5.684 1.00 82.94 94 TYR A N 1
ATOM 731 C CA . TYR A 1 94 ? 14.065 -4.067 -5.092 1.00 82.94 94 TYR A CA 1
ATOM 732 C C . TYR A 1 94 ? 14.159 -2.531 -5.196 1.00 82.94 94 TYR A C 1
ATOM 734 O O . TYR A 1 94 ? 13.143 -1.842 -5.149 1.00 82.94 94 TYR A O 1
ATOM 742 N N . TRP A 1 95 ? 15.371 -1.979 -5.312 1.00 86.19 95 TRP A N 1
ATOM 743 C CA . TRP A 1 95 ? 15.605 -0.528 -5.249 1.00 86.19 95 TRP A CA 1
ATOM 744 C C . TRP A 1 95 ? 15.369 0.190 -6.581 1.00 86.19 95 TRP A C 1
ATOM 746 O O . TRP A 1 95 ? 15.122 1.395 -6.583 1.00 86.19 95 TRP A O 1
ATOM 756 N N . ASP A 1 96 ? 15.491 -0.537 -7.692 1.00 87.25 96 ASP A N 1
ATOM 757 C CA . ASP A 1 96 ? 15.482 0.013 -9.050 1.00 87.25 96 ASP A CA 1
ATOM 758 C C . ASP A 1 96 ? 14.898 -1.014 -10.026 1.00 87.25 96 ASP A C 1
ATOM 760 O O . ASP A 1 96 ? 15.604 -1.643 -10.814 1.00 87.25 96 ASP A O 1
ATOM 764 N N . LEU A 1 97 ? 13.596 -1.258 -9.888 1.00 93.81 97 LEU A N 1
ATOM 765 C CA . LEU A 1 97 ? 12.872 -2.149 -10.784 1.00 93.81 97 LEU A CA 1
ATOM 766 C C . LEU A 1 97 ? 12.782 -1.538 -12.194 1.00 93.81 97 LEU A C 1
ATOM 768 O O . LEU A 1 97 ? 12.692 -0.311 -12.330 1.00 93.81 97 LEU A O 1
ATOM 772 N N . PRO A 1 98 ? 12.750 -2.372 -13.251 1.00 94.69 98 PRO A N 1
ATOM 773 C CA . PRO A 1 98 ? 12.378 -1.915 -14.585 1.00 94.69 98 PRO A CA 1
ATOM 774 C C . PRO A 1 98 ? 11.043 -1.150 -14.551 1.00 94.69 98 PRO A C 1
ATOM 776 O O . PRO A 1 98 ? 10.156 -1.545 -13.800 1.00 94.69 98 PRO A O 1
ATOM 779 N N . PRO A 1 99 ? 10.845 -0.092 -15.360 1.00 93.44 99 PRO A N 1
ATOM 780 C CA . PRO A 1 99 ? 9.660 0.765 -15.244 1.00 93.44 99 PRO A CA 1
ATOM 781 C C . PRO A 1 99 ? 8.312 0.035 -15.334 1.00 93.44 99 PRO A C 1
ATOM 783 O O . PRO A 1 99 ? 7.376 0.394 -14.621 1.00 93.44 99 PRO A O 1
ATOM 786 N N . ASP A 1 100 ? 8.214 -0.984 -16.191 1.00 94.62 100 ASP A N 1
ATOM 787 C CA . ASP A 1 100 ? 6.987 -1.772 -16.350 1.00 94.62 100 ASP A CA 1
ATOM 788 C C . ASP A 1 100 ? 6.736 -2.675 -15.132 1.00 94.62 100 ASP A C 1
ATOM 790 O O . ASP A 1 100 ? 5.612 -2.733 -14.634 1.00 94.62 100 ASP A O 1
ATOM 794 N N . ASP A 1 101 ? 7.789 -3.302 -14.601 1.00 96.38 101 ASP A N 1
ATOM 795 C CA . ASP A 1 101 ? 7.729 -4.124 -13.387 1.00 96.38 101 ASP A CA 1
ATOM 796 C C . ASP A 1 101 ? 7.424 -3.274 -12.149 1.00 96.38 101 ASP A C 1
ATOM 798 O O . ASP A 1 101 ? 6.623 -3.672 -11.307 1.00 96.38 101 ASP A O 1
ATOM 802 N N . ASP A 1 102 ? 8.030 -2.087 -12.044 1.00 95.56 102 ASP A N 1
ATOM 803 C CA . ASP A 1 102 ? 7.799 -1.135 -10.956 1.00 95.56 102 ASP A CA 1
ATOM 804 C C . ASP A 1 102 ? 6.337 -0.680 -10.947 1.00 95.5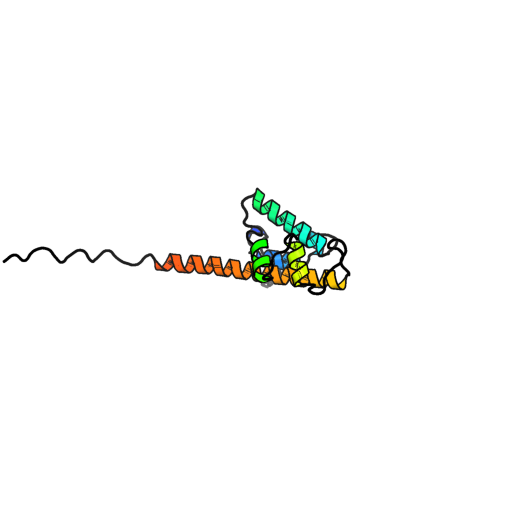6 102 ASP A C 1
ATOM 806 O O . ASP A 1 102 ? 5.664 -0.754 -9.919 1.00 95.56 102 ASP A O 1
ATOM 810 N N . LYS A 1 103 ? 5.810 -0.291 -12.114 1.00 94.69 103 LYS A N 1
ATOM 811 C CA . LYS A 1 103 ? 4.403 0.079 -12.269 1.00 94.69 103 LYS A CA 1
ATOM 812 C C . LYS A 1 103 ? 3.478 -1.083 -11.907 1.00 94.69 103 LYS A C 1
ATOM 814 O O . LYS A 1 103 ? 2.536 -0.882 -11.143 1.00 94.69 103 LYS A O 1
ATOM 819 N N . HIS A 1 104 ? 3.749 -2.280 -12.421 1.00 96.56 104 HIS A N 1
ATOM 820 C CA . HIS A 1 104 ? 2.925 -3.450 -12.140 1.00 96.56 104 HIS A CA 1
ATOM 821 C C . HIS A 1 104 ? 2.943 -3.821 -10.649 1.00 96.56 104 HIS A C 1
ATOM 823 O O . HIS A 1 104 ? 1.898 -4.078 -10.056 1.00 96.56 104 HIS A O 1
ATOM 829 N N . ALA A 1 105 ? 4.111 -3.775 -10.006 1.00 96.94 105 ALA A N 1
ATOM 830 C CA . ALA A 1 105 ? 4.244 -4.025 -8.576 1.00 96.94 105 ALA A CA 1
ATOM 831 C C . ALA A 1 105 ? 3.476 -3.002 -7.725 1.00 96.94 105 ALA A C 1
ATOM 833 O O . ALA A 1 105 ? 2.922 -3.362 -6.686 1.00 96.94 105 ALA A O 1
ATOM 834 N N . ILE A 1 106 ? 3.418 -1.737 -8.156 1.00 95.75 106 ILE A N 1
ATOM 835 C CA . ILE A 1 106 ? 2.611 -0.698 -7.501 1.00 95.75 106 ILE A CA 1
ATOM 836 C C . ILE A 1 106 ? 1.114 -0.993 -7.637 1.00 95.75 106 ILE A C 1
ATOM 838 O O . ILE A 1 106 ? 0.389 -0.867 -6.653 1.00 95.75 106 ILE A O 1
ATOM 842 N N . GLU A 1 107 ? 0.648 -1.378 -8.826 1.00 96.06 107 GLU A N 1
ATOM 843 C CA . GLU A 1 107 ? -0.758 -1.740 -9.056 1.00 96.06 107 GLU A CA 1
ATOM 844 C C . GLU A 1 107 ? -1.171 -2.900 -8.140 1.00 96.06 107 GLU A C 1
ATOM 846 O O . GLU A 1 107 ? -2.108 -2.760 -7.352 1.00 96.06 107 GLU A O 1
ATOM 851 N N . VAL A 1 108 ? -0.387 -3.982 -8.136 1.00 97.56 108 VAL A N 1
ATOM 852 C CA . VAL A 1 108 ? -0.622 -5.151 -7.274 1.00 97.56 108 VAL A CA 1
ATOM 853 C C . VAL A 1 108 ? -0.558 -4.787 -5.788 1.00 97.56 108 VAL A C 1
ATOM 855 O O . VAL A 1 108 ? -1.351 -5.290 -4.998 1.00 97.56 108 VAL A O 1
ATOM 858 N N . LEU A 1 109 ? 0.351 -3.898 -5.371 1.00 97.38 109 LEU A N 1
ATOM 859 C CA . LEU A 1 109 ? 0.414 -3.436 -3.981 1.00 97.38 109 LEU A CA 1
ATOM 860 C C . LEU A 1 109 ? -0.903 -2.791 -3.533 1.00 97.38 109 LEU A C 1
ATOM 862 O O . LEU A 1 109 ? -1.385 -3.104 -2.446 1.00 97.38 109 LEU A O 1
ATOM 866 N N . TYR A 1 110 ? -1.480 -1.902 -4.343 1.00 95.69 110 TYR A N 1
ATOM 867 C CA . TYR A 1 110 ? -2.734 -1.238 -3.983 1.00 95.69 110 TYR A CA 1
ATOM 868 C C . TYR A 1 110 ? -3.937 -2.181 -4.032 1.00 95.69 110 TYR A C 1
ATOM 870 O O . TYR A 1 110 ? -4.805 -2.063 -3.171 1.00 95.69 110 TYR A O 1
ATOM 878 N N . GLU A 1 111 ? -3.969 -3.137 -4.962 1.00 96.62 111 GLU A N 1
ATOM 879 C CA . GLU A 1 111 ? -4.982 -4.203 -4.964 1.00 96.62 111 GLU A CA 1
ATOM 880 C C . GLU A 1 111 ? -4.917 -5.024 -3.669 1.00 96.62 111 GLU A C 1
ATOM 882 O O . GLU A 1 111 ? -5.922 -5.196 -2.983 1.00 96.62 111 GLU A O 1
ATOM 887 N N . LEU A 1 112 ? -3.718 -5.454 -3.267 1.00 97.25 112 LEU A N 1
ATOM 888 C CA . LEU A 1 112 ? -3.530 -6.220 -2.036 1.00 97.25 112 LEU A CA 1
ATOM 889 C C . LEU A 1 112 ? -3.910 -5.417 -0.781 1.00 97.25 112 LEU A C 1
ATOM 891 O O . LEU A 1 112 ? -4.479 -5.987 0.148 1.00 97.25 112 LEU A O 1
ATOM 895 N N . LEU A 1 113 ? -3.611 -4.114 -0.741 1.00 97.00 113 LEU A N 1
ATOM 896 C CA . LEU A 1 113 ? -4.017 -3.235 0.361 1.00 97.00 113 LEU A CA 1
ATOM 897 C C . LEU A 1 113 ? -5.540 -3.060 0.430 1.00 97.00 113 LEU A C 1
ATOM 899 O O . LEU A 1 113 ? -6.088 -3.069 1.531 1.00 97.00 113 LEU A O 1
ATOM 903 N N . ASP A 1 114 ? -6.216 -2.917 -0.716 1.00 95.25 114 ASP A N 1
ATOM 904 C CA . ASP A 1 114 ? -7.680 -2.827 -0.773 1.00 95.25 114 ASP A CA 1
ATOM 905 C C . ASP A 1 114 ? -8.332 -4.104 -0.237 1.00 95.25 114 ASP A C 1
ATOM 907 O O . ASP A 1 114 ? -9.217 -4.040 0.615 1.00 95.25 114 ASP A O 1
ATOM 911 N N . GLU A 1 115 ? -7.845 -5.264 -0.680 1.00 96.69 115 GLU A N 1
ATOM 912 C CA . GLU A 1 115 ? -8.356 -6.562 -0.244 1.00 96.69 115 GLU A CA 1
ATOM 913 C C . GLU A 1 115 ? -8.113 -6.812 1.248 1.00 96.69 115 GLU A C 1
ATOM 915 O O . GLU A 1 115 ? -9.034 -7.196 1.969 1.00 96.69 115 GLU A O 1
ATOM 920 N N . PHE A 1 116 ? -6.904 -6.532 1.740 1.00 96.31 116 PHE A N 1
ATOM 921 C CA . PHE A 1 116 ? -6.582 -6.643 3.163 1.00 96.31 116 PHE A CA 1
ATOM 922 C C . PHE A 1 116 ? -7.459 -5.732 4.030 1.00 96.31 116 PHE A C 1
ATOM 924 O O . PHE A 1 116 ? -7.962 -6.163 5.070 1.00 96.31 116 PHE A O 1
ATOM 931 N N . ALA A 1 117 ? -7.668 -4.483 3.607 1.00 94.12 117 ALA A N 1
ATOM 932 C CA . ALA A 1 117 ? -8.525 -3.552 4.330 1.00 94.12 117 ALA A CA 1
ATOM 933 C C . ALA A 1 117 ? -9.991 -4.014 4.318 1.00 94.12 117 ALA A C 1
ATOM 935 O O . ALA A 1 117 ? -10.644 -3.991 5.359 1.00 94.12 117 ALA A O 1
ATOM 936 N N . ALA A 1 118 ? -10.490 -4.505 3.180 1.00 93.94 118 ALA A N 1
ATOM 937 C CA . ALA A 1 118 ? -11.854 -5.013 3.060 1.00 93.94 118 ALA A CA 1
ATOM 938 C C . ALA A 1 118 ? -12.109 -6.242 3.953 1.00 93.94 118 ALA A C 1
ATOM 940 O O . ALA A 1 118 ? -13.157 -6.331 4.593 1.00 93.94 118 ALA A O 1
ATOM 941 N N . GLU A 1 119 ? -11.159 -7.180 4.033 1.00 94.88 119 GLU A N 1
ATOM 942 C CA . GLU A 1 119 ? -11.266 -8.341 4.927 1.00 94.88 119 GLU A CA 1
ATOM 943 C C . GLU A 1 119 ? -11.288 -7.931 6.407 1.00 94.88 119 GLU A C 1
ATOM 945 O O . GLU A 1 119 ? -12.047 -8.503 7.194 1.00 94.88 119 GLU A O 1
ATOM 950 N N . ARG A 1 120 ? -10.501 -6.916 6.791 1.00 92.31 120 ARG A N 1
ATOM 951 C CA . ARG A 1 120 ? -10.497 -6.374 8.159 1.00 92.31 120 ARG A CA 1
ATOM 952 C C . ARG A 1 120 ? -11.807 -5.679 8.513 1.00 92.31 120 ARG A C 1
ATOM 954 O O . ARG A 1 120 ? -12.375 -5.981 9.558 1.00 92.31 120 ARG A O 1
ATOM 961 N N . GLU A 1 121 ? -12.305 -4.813 7.633 1.00 91.44 121 GLU A N 1
ATOM 962 C CA . GLU A 1 121 ? -13.600 -4.142 7.807 1.00 91.44 121 GLU A CA 1
ATOM 963 C C . GLU A 1 121 ? -14.728 -5.178 7.994 1.00 91.44 121 GLU A C 1
ATOM 965 O O . GLU A 1 121 ? -15.531 -5.071 8.921 1.00 91.44 121 GLU A O 1
ATOM 970 N N . ALA A 1 122 ? -14.736 -6.249 7.191 1.00 90.88 122 ALA A N 1
ATOM 971 C CA . ALA A 1 122 ? -15.725 -7.322 7.309 1.00 90.88 122 ALA A CA 1
ATOM 972 C C . ALA A 1 122 ? -15.624 -8.112 8.631 1.00 90.88 122 ALA A C 1
ATOM 974 O O . ALA A 1 122 ? -16.648 -8.526 9.183 1.00 90.88 122 ALA A O 1
ATOM 975 N N . ALA A 1 123 ? -14.411 -8.337 9.148 1.00 87.69 123 ALA A N 1
ATOM 976 C CA . ALA A 1 123 ? -14.201 -9.013 10.428 1.00 87.69 123 ALA A CA 1
ATOM 977 C C . ALA A 1 123 ? -14.675 -8.160 11.619 1.00 87.69 123 ALA A C 1
ATOM 979 O O . ALA A 1 123 ? -15.296 -8.688 12.547 1.00 87.69 123 ALA A O 1
ATOM 980 N N . ASP A 1 124 ? -14.439 -6.848 11.567 1.00 81.38 124 ASP A N 1
ATOM 981 C CA . ASP A 1 124 ? -14.883 -5.903 12.594 1.00 81.38 124 ASP A CA 1
ATOM 982 C C . ASP A 1 124 ? -16.416 -5.776 12.616 1.00 81.38 124 ASP A C 1
ATOM 984 O O . ASP A 1 124 ? -17.025 -5.794 13.691 1.00 81.38 124 ASP A O 1
ATOM 988 N N . ASP A 1 125 ? -17.060 -5.730 11.446 1.00 77.44 125 ASP A N 1
ATOM 989 C CA . ASP A 1 125 ? -18.523 -5.715 11.329 1.00 77.44 125 ASP A CA 1
ATOM 990 C C . ASP A 1 125 ? -19.160 -7.031 11.807 1.00 77.44 125 ASP A C 1
ATOM 992 O O . ASP A 1 125 ? -20.184 -7.025 12.500 1.00 77.44 125 ASP A O 1
ATOM 996 N N . GLY A 1 126 ? -18.538 -8.172 11.490 1.00 61.69 126 GLY A N 1
ATOM 997 C CA . GLY A 1 126 ? -18.983 -9.493 11.940 1.00 61.69 126 GLY A CA 1
ATOM 998 C C . GLY A 1 126 ? -18.896 -9.675 13.458 1.00 61.69 126 GLY A C 1
ATOM 999 O O . GLY A 1 126 ? -19.805 -10.248 14.060 1.00 61.69 126 GLY A O 1
ATOM 1000 N N . CYS A 1 127 ? -17.852 -9.133 14.094 1.00 54.06 127 CYS A N 1
ATOM 1001 C CA . CYS A 1 127 ? -17.699 -9.141 15.551 1.00 54.06 127 CYS A CA 1
ATOM 1002 C C . CYS A 1 127 ? -18.791 -8.301 16.244 1.00 54.06 127 CYS A C 1
ATOM 1004 O O . CYS A 1 127 ? -19.363 -8.723 17.250 1.00 54.06 127 CYS A O 1
ATOM 1006 N N . LYS A 1 128 ? -19.171 -7.152 15.663 1.00 52.47 128 LYS A N 1
ATOM 1007 C CA . LYS A 1 128 ? -20.252 -6.306 16.208 1.00 52.47 128 LYS A CA 1
ATOM 1008 C C . LYS A 1 128 ? -21.654 -6.894 16.030 1.00 52.47 128 LYS A C 1
ATOM 1010 O O . LYS A 1 128 ? -22.553 -6.578 16.815 1.00 52.47 128 LYS A O 1
ATOM 1015 N N . ALA A 1 129 ? -21.860 -7.748 15.028 1.00 54.59 129 ALA A N 1
ATOM 1016 C CA . ALA A 1 129 ? -23.143 -8.415 14.810 1.00 54.59 129 ALA A CA 1
ATOM 1017 C C . ALA A 1 129 ? -23.437 -9.506 15.863 1.00 54.59 129 ALA A C 1
ATOM 1019 O O . ALA A 1 129 ? -24.598 -9.693 16.239 1.00 54.59 129 ALA A O 1
ATOM 1020 N N . ASP A 1 130 ? -22.408 -10.187 16.379 1.00 48.44 130 ASP A N 1
ATOM 1021 C CA . ASP A 1 130 ? -22.563 -11.251 17.386 1.00 48.44 130 ASP A CA 1
ATOM 1022 C C . ASP A 1 130 ? -22.850 -10.692 18.796 1.00 48.44 130 ASP A C 1
ATOM 1024 O O . ASP A 1 130 ? -23.684 -11.217 19.536 1.00 48.44 130 ASP A O 1
ATOM 1028 N N . GLU A 1 131 ? -22.278 -9.534 19.146 1.00 46.62 131 GLU A N 1
ATOM 1029 C CA . GLU A 1 131 ? -22.481 -8.907 20.463 1.00 46.62 131 GLU A CA 1
ATOM 1030 C C . GLU A 1 131 ? -23.922 -8.390 20.682 1.00 46.62 131 GLU A C 1
ATOM 1032 O O . GLU A 1 131 ? -24.390 -8.267 21.815 1.00 46.62 131 GLU A O 1
ATOM 1037 N N . THR A 1 132 ? -24.688 -8.164 19.607 1.00 49.50 132 THR A N 1
ATOM 1038 C CA . THR A 1 132 ? -26.079 -7.672 19.693 1.00 49.50 132 THR A CA 1
ATOM 1039 C C . THR A 1 132 ? -27.107 -8.792 19.943 1.00 49.50 132 THR A C 1
ATOM 1041 O O . THR A 1 132 ? -28.231 -8.513 20.363 1.00 49.50 132 THR A O 1
ATOM 1044 N N . THR A 1 133 ? -26.746 -10.070 19.772 1.00 53.75 133 THR A N 1
ATOM 1045 C CA . THR A 1 133 ? -27.696 -11.197 19.931 1.00 53.75 133 THR A CA 1
ATOM 1046 C C . THR A 1 133 ? -27.717 -11.785 21.358 1.00 53.75 133 THR A C 1
ATOM 1048 O O . THR A 1 133 ? -28.608 -12.561 21.704 1.00 53.75 133 THR A O 1
ATOM 1051 N N . GLY A 1 134 ? -26.802 -11.371 22.245 1.00 45.94 134 GLY A N 1
ATOM 1052 C CA . GLY A 1 134 ? -26.668 -11.918 23.606 1.00 45.94 134 GLY A CA 1
ATOM 1053 C C . GLY A 1 134 ? -27.568 -11.316 24.700 1.00 45.94 134 GLY A C 1
ATOM 1054 O O . GLY A 1 134 ? -27.610 -11.847 25.810 1.00 45.94 134 GLY A O 1
ATOM 1055 N N . ALA A 1 135 ? -28.310 -10.237 24.437 1.00 48.47 135 ALA A N 1
ATOM 1056 C CA . ALA A 1 135 ? -29.122 -9.549 25.449 1.00 48.47 135 ALA A CA 1
ATOM 1057 C C . ALA A 1 135 ? -30.610 -9.939 25.368 1.00 48.47 135 ALA A C 1
ATOM 1059 O O . ALA A 1 135 ? -31.468 -9.107 25.077 1.00 48.47 135 ALA A O 1
ATOM 1060 N N . GLY A 1 136 ? -30.941 -11.214 25.595 1.00 44.91 136 GLY A N 1
ATOM 1061 C CA . GLY A 1 136 ? -32.329 -11.650 25.421 1.00 44.91 136 GLY A CA 1
ATOM 1062 C C . GLY A 1 136 ? -32.689 -13.067 25.850 1.00 44.91 136 GLY A C 1
ATOM 1063 O O . GLY A 1 136 ? -33.490 -13.692 25.168 1.00 44.91 136 GLY A O 1
ATOM 1064 N N . ILE A 1 137 ? -32.165 -13.589 26.964 1.00 46.69 137 ILE A N 1
ATOM 1065 C CA . ILE A 1 137 ? -32.831 -14.710 27.652 1.00 46.69 137 ILE A CA 1
ATOM 1066 C C . ILE A 1 137 ? -33.135 -14.283 29.084 1.00 46.69 137 ILE A C 1
ATOM 1068 O O . ILE A 1 137 ? -32.284 -14.245 29.969 1.00 46.69 137 ILE A O 1
ATOM 1072 N N . THR A 1 138 ? -34.389 -13.887 29.259 1.00 43.19 138 THR A N 1
ATOM 1073 C CA . THR A 1 138 ? -35.031 -13.484 30.503 1.00 43.19 138 THR A CA 1
ATOM 1074 C C . THR A 1 138 ? -34.962 -14.580 31.559 1.00 43.19 138 THR A C 1
ATOM 1076 O O . THR A 1 138 ? -35.264 -15.744 31.297 1.00 43.19 138 THR A O 1
ATOM 1079 N N . ALA A 1 139 ? -34.634 -14.168 32.780 1.00 45.59 139 ALA A N 1
ATOM 1080 C CA . ALA A 1 139 ? -34.783 -14.945 33.995 1.00 45.59 139 ALA A CA 1
ATOM 1081 C C . ALA A 1 139 ? -36.262 -15.297 34.243 1.00 45.59 139 ALA A C 1
ATOM 1083 O O . ALA A 1 139 ? -36.982 -14.505 34.835 1.00 45.59 139 ALA A O 1
ATOM 1084 N N . ASP A 1 140 ? -36.713 -16.473 33.806 1.00 44.84 140 ASP A N 1
ATOM 1085 C CA . ASP A 1 140 ? -37.916 -17.127 34.342 1.00 44.84 140 ASP A CA 1
ATOM 1086 C C . ASP A 1 140 ? -37.897 -18.630 34.020 1.00 44.84 140 ASP A C 1
ATOM 1088 O O . ASP A 1 140 ? -38.576 -19.117 33.125 1.00 44.84 140 ASP A O 1
ATOM 1092 N N . THR A 1 141 ? -37.045 -19.402 34.697 1.00 47.22 141 THR A N 1
ATOM 1093 C CA . THR A 1 141 ? -37.237 -20.861 34.838 1.00 47.22 141 THR A CA 1
ATOM 1094 C C . THR A 1 141 ? -36.563 -21.325 36.126 1.00 47.22 141 THR A C 1
ATOM 1096 O O . THR A 1 141 ? -35.598 -22.082 36.131 1.00 47.22 141 THR A O 1
ATOM 1099 N N . LEU A 1 142 ? -37.065 -20.838 37.260 1.00 46.97 142 LEU A N 1
ATOM 1100 C CA . LEU A 1 142 ? -36.750 -21.423 38.562 1.00 46.97 142 LEU A CA 1
ATOM 1101 C C . LEU A 1 142 ? -38.021 -21.515 39.413 1.00 46.97 142 LEU A C 1
ATOM 1103 O O . LEU A 1 142 ? -38.141 -20.869 40.449 1.00 46.97 142 LEU A O 1
ATOM 1107 N N . ARG A 1 143 ? -39.015 -22.295 38.960 1.00 49.62 143 ARG A N 1
ATOM 1108 C CA . ARG A 1 143 ? -40.143 -22.693 39.823 1.00 49.62 143 ARG A CA 1
ATOM 1109 C C . ARG A 1 143 ? -40.908 -23.925 39.328 1.00 49.62 143 ARG A C 1
ATOM 1111 O O . ARG A 1 143 ? -41.988 -23.818 38.762 1.00 49.62 143 ARG A O 1
ATOM 1118 N N . ARG A 1 144 ? -40.331 -25.102 39.572 1.00 48.34 144 ARG A N 1
ATOM 1119 C CA . ARG A 1 144 ? -40.955 -26.437 39.742 1.00 48.34 144 ARG A CA 1
ATOM 1120 C C . ARG A 1 144 ? -39.783 -27.407 39.629 1.00 48.34 144 ARG A C 1
ATOM 1122 O O . ARG A 1 144 ? -39.280 -27.610 38.540 1.00 48.34 144 ARG A O 1
ATOM 1129 N N . THR A 1 145 ? -39.191 -27.874 40.716 1.00 45.81 145 THR A N 1
ATOM 1130 C CA . THR A 1 145 ? -39.728 -28.999 41.483 1.00 45.81 145 THR A CA 1
ATOM 1131 C C . THR A 1 145 ? -39.216 -28.956 42.923 1.00 45.81 145 THR A C 1
ATOM 1133 O O . THR A 1 145 ? -38.071 -29.306 43.200 1.00 45.81 145 THR A O 1
ATOM 1136 N N . SER A 1 146 ? -40.087 -28.583 43.850 1.00 45.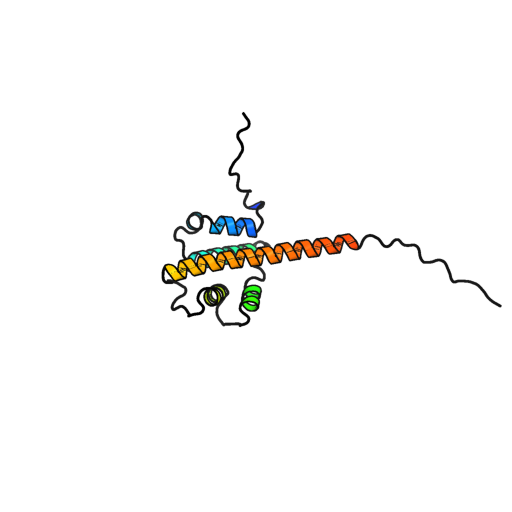84 146 SER A N 1
ATOM 1137 C CA . SER A 1 146 ? -39.996 -29.019 45.237 1.00 45.84 146 SER A CA 1
ATOM 1138 C C . SER A 1 146 ? -41.396 -29.427 45.679 1.00 45.84 146 SER A C 1
ATOM 1140 O O . SER A 1 146 ? -42.353 -28.712 45.395 1.00 45.84 146 SER A O 1
ATOM 1142 N N . GLU A 1 147 ? -41.445 -30.554 46.387 1.00 44.06 147 GLU A N 1
ATOM 1143 C CA . GLU A 1 147 ? -42.548 -31.085 47.201 1.00 44.06 147 GLU A CA 1
ATOM 1144 C C . GLU A 1 147 ? -43.522 -32.068 46.530 1.00 44.06 147 GLU A C 1
ATOM 1146 O O . GLU A 1 147 ? -44.281 -31.746 45.620 1.00 44.06 147 GLU A O 1
ATOM 1151 N N . GLY A 1 148 ? -43.489 -33.300 47.052 1.00 46.34 148 GLY A N 1
ATOM 1152 C CA . GLY A 1 148 ? -44.376 -34.405 46.702 1.00 46.34 148 GLY A CA 1
ATOM 1153 C C . GLY A 1 148 ? -43.962 -35.720 47.368 1.00 46.34 148 GLY A C 1
ATOM 1154 O O . GLY A 1 148 ? -43.668 -36.686 46.676 1.00 46.34 148 GLY A O 1
ATOM 1155 N N . THR A 1 149 ? -43.886 -35.729 48.701 1.00 53.53 149 THR A N 1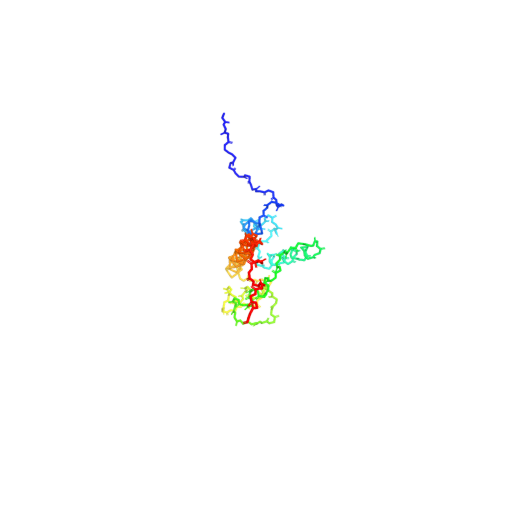
ATOM 1156 C CA . THR A 1 149 ? -43.723 -36.920 49.552 1.00 53.53 149 THR A CA 1
ATOM 1157 C C . THR A 1 149 ? -45.004 -37.757 49.568 1.00 53.53 149 THR A C 1
ATOM 1159 O O . THR A 1 149 ? -46.058 -37.209 49.890 1.00 53.53 149 THR A O 1
ATOM 1162 N N . ALA A 1 150 ? -44.891 -39.065 49.313 1.00 51.06 150 ALA A N 1
ATOM 1163 C CA . ALA A 1 150 ? -45.594 -40.155 50.008 1.00 51.06 150 ALA A CA 1
ATOM 1164 C C . ALA A 1 150 ? -44.953 -41.499 49.632 1.00 51.06 150 ALA A C 1
ATOM 1166 O O . ALA A 1 150 ? -44.779 -41.738 48.417 1.00 51.06 150 ALA A O 1
#

pLDDT: mean 80.86, std 18.56, range [35.25, 97.56]

Secondary structure (DSSP, 8-state):
-----TT-PPPGGGS-HHHHHHHHHH-HHHHHSS--HHHHHHHHHHHHHHHHHHT--TTTTHHHHHHHHHTS--SS-HHHHHHHHH-TT--S-SSS--HHHHHHHHHHHHHHHHHHHHHHHHHHHHHHHHHTSSS---S-----------

Organism: NCBI:txid516124

Foldseek 3Di:
DPDPPDDPDDDPVPDQLLSVLVVCLVCVCVPQVDDWLLSVVVVLVVQQVVCVVVVHCRCPCVQVVLCVVLVHDDPDGSSVSLLCVQPVVDADDPVDGDPVSRVSSSVSVSVSSNVVSVVVVVVVVVVVVVVVVPPDDDPDDDDDDDDDDD

Radius of gyration: 24.23 Å; chains: 1; bounding box: 62×68×66 Å